Protein AF-A0A537TR94-F1 (afdb_monomer_lite)

Structure (mmCIF, N/CA/C/O backbone):
data_AF-A0A537TR94-F1
#
_entry.id   AF-A0A537TR94-F1
#
loop_
_atom_site.group_PDB
_atom_site.id
_atom_site.type_symbol
_atom_site.label_atom_id
_atom_site.label_alt_id
_atom_site.label_comp_id
_atom_site.label_asym_id
_atom_site.label_entity_id
_atom_site.label_seq_id
_atom_site.pdbx_PDB_ins_code
_atom_site.Cartn_x
_atom_site.Cartn_y
_atom_site.Cartn_z
_atom_site.occupancy
_atom_site.B_iso_or_equiv
_atom_site.auth_seq_id
_atom_site.auth_comp_id
_atom_site.auth_asym_id
_atom_site.auth_atom_id
_atom_site.pdbx_PDB_model_num
ATOM 1 N N . ARG A 1 1 ? 14.494 0.602 -2.941 1.00 52.34 1 ARG A N 1
ATOM 2 C CA . ARG A 1 1 ? 13.799 1.918 -2.878 1.00 52.34 1 ARG A CA 1
ATOM 3 C C . ARG A 1 1 ? 12.463 1.840 -2.118 1.00 52.34 1 ARG A C 1
ATOM 5 O O . ARG A 1 1 ? 12.118 2.825 -1.480 1.00 52.34 1 ARG A O 1
ATOM 12 N N . LEU A 1 2 ? 11.783 0.679 -2.065 1.00 54.50 2 LEU A N 1
ATOM 13 C CA . LEU A 1 2 ? 10.544 0.483 -1.286 1.00 54.50 2 LEU A CA 1
ATOM 14 C C . LEU A 1 2 ? 10.700 0.684 0.233 1.00 54.50 2 LEU A C 1
ATOM 16 O O . LEU A 1 2 ? 9.889 1.368 0.846 1.00 54.50 2 LEU A O 1
ATOM 20 N N . MET A 1 3 ? 11.783 0.164 0.829 1.00 58.91 3 MET A N 1
ATOM 21 C CA . MET A 1 3 ? 12.029 0.286 2.277 1.00 58.91 3 MET A CA 1
ATOM 22 C C . MET A 1 3 ? 12.270 1.726 2.766 1.00 58.91 3 MET A C 1
ATOM 24 O O . MET A 1 3 ? 12.132 1.997 3.956 1.00 58.91 3 MET A O 1
ATOM 28 N N . LEU A 1 4 ? 12.593 2.653 1.856 1.00 54.34 4 LEU A N 1
ATOM 29 C CA . LEU A 1 4 ? 12.599 4.092 2.134 1.00 54.34 4 LEU A CA 1
ATOM 30 C C . LEU A 1 4 ? 11.232 4.709 1.809 1.00 54.34 4 LEU A C 1
ATOM 32 O O . LEU A 1 4 ? 10.723 5.464 2.622 1.00 54.34 4 LEU A O 1
ATOM 36 N N . GLY A 1 5 ? 10.609 4.331 0.684 1.00 55.03 5 GLY A N 1
ATOM 37 C CA . GLY A 1 5 ? 9.344 4.896 0.195 1.00 55.03 5 GLY A CA 1
ATOM 38 C C . GLY A 1 5 ? 8.110 4.640 1.067 1.00 55.03 5 GLY A C 1
ATOM 39 O O . GLY A 1 5 ? 7.256 5.510 1.162 1.00 55.03 5 GLY A O 1
ATOM 40 N N . LEU A 1 6 ? 8.024 3.501 1.762 1.00 59.75 6 LEU A N 1
ATOM 41 C CA . LEU A 1 6 ? 6.901 3.218 2.673 1.00 59.75 6 LEU A CA 1
ATOM 42 C C . LEU A 1 6 ? 7.069 3.834 4.071 1.00 59.75 6 LEU A C 1
ATOM 44 O O . LEU A 1 6 ? 6.128 3.822 4.860 1.00 59.75 6 LEU A O 1
ATOM 48 N N . ARG A 1 7 ? 8.234 4.421 4.382 1.00 64.88 7 ARG A N 1
ATOM 49 C CA . ARG A 1 7 ? 8.424 5.238 5.594 1.00 64.88 7 ARG A CA 1
ATOM 50 C C . ARG A 1 7 ? 8.036 6.705 5.399 1.00 64.88 7 ARG A C 1
ATOM 52 O O . ARG A 1 7 ? 8.051 7.439 6.379 1.00 64.88 7 ARG A O 1
ATOM 59 N N . LEU A 1 8 ? 7.723 7.136 4.177 1.00 55.25 8 LEU A N 1
ATOM 60 C CA . LEU A 1 8 ? 7.521 8.548 3.872 1.00 55.25 8 LEU A CA 1
ATOM 61 C C . LEU A 1 8 ? 6.072 8.954 4.133 1.00 55.25 8 LEU A C 1
ATOM 63 O O . LEU A 1 8 ? 5.127 8.248 3.785 1.00 55.25 8 LEU A O 1
ATOM 67 N N . ASP A 1 9 ? 5.903 10.133 4.718 1.00 61.78 9 ASP A N 1
ATOM 68 C CA . ASP A 1 9 ? 4.612 10.797 4.907 1.00 61.78 9 ASP A CA 1
ATOM 69 C C . ASP A 1 9 ? 3.907 11.150 3.575 1.00 61.78 9 ASP A C 1
ATOM 71 O O . ASP A 1 9 ? 2.785 11.661 3.577 1.00 61.78 9 ASP A O 1
ATOM 75 N N . GLU A 1 10 ? 4.533 10.827 2.438 1.00 70.88 10 GLU A N 1
ATOM 76 C CA . GLU A 1 10 ? 4.099 11.136 1.079 1.00 70.88 10 GLU A CA 1
ATOM 77 C C . GLU A 1 10 ? 3.736 9.868 0.275 1.00 70.88 10 GLU A C 1
ATOM 79 O O . GLU A 1 10 ? 4.328 8.805 0.480 1.00 70.88 10 GLU A O 1
ATOM 84 N N . PRO A 1 11 ? 2.760 9.939 -0.652 1.00 81.88 11 PRO A N 1
ATOM 85 C CA . PRO A 1 11 ? 2.395 8.810 -1.506 1.00 81.88 11 PRO A CA 1
ATOM 86 C C . PRO A 1 11 ? 3.518 8.410 -2.471 1.00 81.88 11 PRO A C 1
ATOM 88 O O . PRO A 1 11 ? 4.032 9.243 -3.214 1.00 8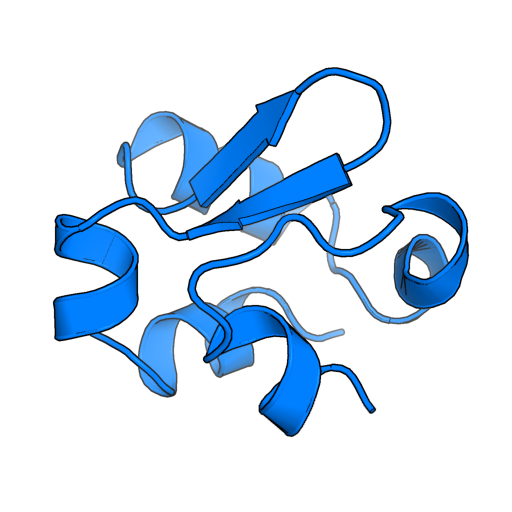1.88 11 PRO A O 1
ATOM 91 N N . LEU A 1 12 ? 3.829 7.115 -2.534 1.00 85.25 12 LEU A N 1
ATOM 92 C CA . LEU A 1 12 ? 4.761 6.551 -3.507 1.00 85.25 12 LEU A CA 1
ATOM 93 C C . LEU A 1 12 ? 3.998 6.119 -4.766 1.00 85.25 12 LEU A C 1
ATOM 95 O O . LEU A 1 12 ? 3.039 5.362 -4.618 1.00 85.25 12 LEU A O 1
ATOM 99 N N . PRO A 1 13 ? 4.384 6.525 -5.988 1.00 89.12 13 PRO A N 1
ATOM 100 C CA . PRO A 1 13 ? 3.731 6.037 -7.199 1.00 89.12 13 PRO A CA 1
ATOM 101 C C . PRO A 1 13 ? 3.735 4.505 -7.238 1.00 89.12 13 PRO A C 1
ATOM 103 O O . PRO A 1 13 ? 4.787 3.873 -7.195 1.00 89.12 13 PRO A O 1
ATOM 106 N N . PHE A 1 14 ? 2.552 3.895 -7.300 1.00 87.38 14 PHE A N 1
ATOM 107 C CA . PHE A 1 14 ? 2.416 2.440 -7.249 1.00 87.38 14 PHE A CA 1
ATOM 108 C C . PHE A 1 14 ? 3.060 1.775 -8.469 1.00 87.38 14 PHE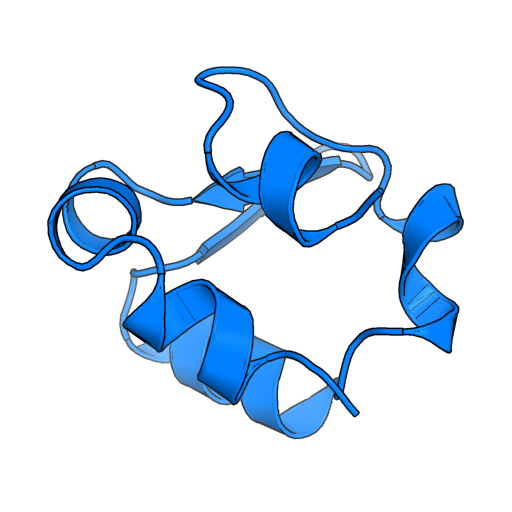 A C 1
ATOM 110 O O . PHE A 1 14 ? 3.678 0.724 -8.343 1.00 87.38 14 PHE A O 1
ATOM 117 N N . ALA A 1 15 ? 2.989 2.428 -9.633 1.00 88.75 15 ALA A N 1
ATOM 118 C CA . ALA A 1 15 ? 3.620 1.955 -10.863 1.00 88.75 15 ALA A CA 1
ATOM 119 C C . ALA A 1 15 ? 5.136 1.731 -10.713 1.00 88.75 15 ALA A C 1
ATOM 121 O O . ALA A 1 15 ? 5.666 0.786 -11.290 1.00 88.75 15 ALA A O 1
ATOM 122 N N . ASP A 1 16 ? 5.815 2.531 -9.887 1.00 87.25 16 ASP A N 1
ATOM 123 C CA . ASP A 1 16 ? 7.265 2.428 -9.676 1.00 87.25 16 ASP A CA 1
ATOM 124 C C . ASP A 1 16 ? 7.655 1.213 -8.822 1.00 87.25 16 ASP A C 1
ATOM 126 O O . ASP A 1 16 ? 8.836 0.873 -8.716 1.00 87.25 16 ASP A O 1
ATOM 130 N N . VAL A 1 17 ? 6.679 0.586 -8.159 1.00 86.12 17 VAL A N 1
ATOM 131 C CA . VAL A 1 17 ? 6.915 -0.459 -7.158 1.00 86.12 17 VAL A CA 1
ATOM 132 C C . VAL A 1 17 ? 6.061 -1.703 -7.315 1.00 86.12 17 VAL A C 1
ATOM 134 O O . VAL A 1 17 ? 6.285 -2.664 -6.587 1.00 86.12 17 VAL A O 1
ATOM 137 N N . ALA A 1 18 ? 5.136 -1.719 -8.272 1.00 88.00 18 ALA A N 1
ATOM 138 C CA . ALA A 1 18 ? 4.216 -2.828 -8.498 1.00 88.00 18 ALA A CA 1
ATOM 139 C C . ALA A 1 18 ? 4.942 -4.176 -8.647 1.00 88.00 18 ALA A C 1
ATOM 141 O O . ALA A 1 18 ? 4.491 -5.179 -8.115 1.00 88.00 18 ALA A O 1
ATOM 142 N N . SER A 1 19 ? 6.114 -4.200 -9.291 1.00 89.38 19 SER A N 1
ATOM 143 C CA . SER A 1 19 ? 6.898 -5.431 -9.469 1.00 89.38 19 SER A CA 1
ATOM 144 C C . SER A 1 19 ? 7.553 -5.965 -8.189 1.00 89.38 19 SER A C 1
ATOM 146 O O . SER A 1 19 ? 8.053 -7.082 -8.192 1.00 89.38 19 SER A O 1
ATOM 148 N N . ALA A 1 20 ? 7.632 -5.153 -7.134 1.00 87.31 20 ALA A N 1
ATOM 149 C CA . ALA A 1 20 ? 8.223 -5.512 -5.845 1.00 87.31 20 ALA A CA 1
ATOM 150 C C . ALA A 1 20 ? 7.160 -5.732 -4.756 1.00 87.31 20 ALA A C 1
ATOM 152 O O . ALA A 1 20 ? 7.510 -5.947 -3.598 1.00 87.31 20 ALA A O 1
ATOM 153 N N . VAL A 1 21 ? 5.879 -5.611 -5.109 1.00 88.94 21 VAL A N 1
ATOM 154 C CA . VAL A 1 21 ? 4.750 -5.717 -4.190 1.00 88.94 21 VAL A CA 1
ATOM 155 C C . VAL A 1 21 ? 4.026 -7.035 -4.439 1.00 88.94 21 VAL A C 1
ATOM 157 O O . VAL A 1 21 ? 3.592 -7.309 -5.554 1.00 88.94 21 VAL A O 1
ATOM 160 N N . ASP A 1 22 ? 3.845 -7.825 -3.384 1.00 92.25 22 ASP A N 1
ATOM 161 C CA . ASP A 1 22 ? 2.856 -8.896 -3.375 1.00 92.25 22 ASP A CA 1
ATOM 162 C C . ASP A 1 22 ? 1.456 -8.262 -3.292 1.00 92.25 22 ASP A C 1
ATOM 164 O O . ASP A 1 22 ? 1.044 -7.706 -2.269 1.00 92.25 22 ASP A O 1
ATOM 168 N N . GLU A 1 23 ? 0.713 -8.340 -4.398 1.00 92.00 23 GLU A N 1
ATOM 169 C CA . GLU A 1 23 ? -0.631 -7.774 -4.542 1.00 92.00 23 GLU A CA 1
ATOM 170 C C . GLU A 1 23 ? -1.630 -8.371 -3.531 1.00 92.00 23 GLU A C 1
ATOM 172 O O . GLU A 1 23 ? -2.510 -7.671 -3.021 1.00 92.00 23 GLU A O 1
ATOM 177 N N . ALA A 1 24 ? -1.488 -9.660 -3.204 1.00 94.44 24 ALA A N 1
ATOM 178 C CA . ALA A 1 24 ? -2.349 -10.335 -2.242 1.00 94.44 24 ALA A CA 1
ATOM 179 C C . ALA A 1 24 ? -2.015 -9.900 -0.812 1.00 94.44 24 ALA A C 1
ATOM 181 O O . ALA A 1 24 ? -2.926 -9.687 -0.005 1.00 94.44 24 ALA A O 1
ATOM 182 N N . ALA A 1 25 ? -0.731 -9.738 -0.489 1.00 93.50 25 ALA A N 1
ATOM 183 C CA . ALA A 1 25 ? -0.311 -9.173 0.789 1.00 93.50 25 ALA A CA 1
ATOM 184 C C . ALA A 1 25 ? -0.777 -7.723 0.948 1.00 93.50 25 ALA A C 1
ATOM 186 O O . ALA A 1 25 ? -1.361 -7.371 1.978 1.00 93.50 25 ALA A O 1
ATOM 187 N N . LEU A 1 26 ? -0.630 -6.906 -0.098 1.00 92.62 26 LEU A N 1
ATOM 188 C CA . LEU A 1 26 ? -1.127 -5.535 -0.107 1.00 92.62 26 LEU A CA 1
ATOM 189 C C . LEU A 1 26 ? -2.638 -5.482 0.164 1.00 92.62 26 LEU A C 1
ATOM 191 O O . LEU A 1 26 ? -3.064 -4.724 1.034 1.00 92.62 26 LEU A O 1
ATOM 195 N N . ALA A 1 27 ? -3.444 -6.319 -0.496 1.00 94.50 27 ALA A N 1
ATOM 196 C CA . ALA A 1 27 ? -4.894 -6.360 -0.284 1.00 94.50 27 ALA A CA 1
ATOM 197 C C . ALA A 1 27 ? -5.286 -6.694 1.173 1.00 94.50 27 ALA A C 1
ATOM 199 O O . ALA A 1 27 ? -6.231 -6.112 1.724 1.00 94.50 27 ALA A O 1
ATOM 200 N N . ARG A 1 28 ? -4.540 -7.591 1.838 1.00 95.19 28 ARG A N 1
ATOM 201 C CA . ARG A 1 28 ? -4.735 -7.890 3.271 1.00 95.19 28 ARG A CA 1
ATOM 202 C C . ARG A 1 28 ? -4.424 -6.671 4.137 1.00 95.19 28 ARG A C 1
ATOM 204 O O . ARG A 1 28 ? -5.224 -6.302 4.994 1.00 95.19 28 ARG A O 1
ATOM 211 N N . ILE A 1 29 ? -3.290 -6.019 3.895 1.00 93.62 29 ILE A N 1
ATOM 212 C CA . ILE A 1 29 ? -2.854 -4.830 4.639 1.00 93.62 29 ILE A CA 1
ATOM 213 C C . ILE A 1 29 ? -3.805 -3.637 4.421 1.00 93.62 29 ILE A C 1
ATOM 215 O O . ILE A 1 29 ? -4.072 -2.889 5.367 1.00 93.62 29 ILE A O 1
ATOM 219 N N . GLU A 1 30 ? -4.357 -3.470 3.216 1.00 94.31 30 GLU A N 1
ATOM 220 C CA . GLU A 1 30 ? -5.406 -2.482 2.924 1.00 94.31 30 GLU A CA 1
ATOM 221 C C . GLU A 1 30 ? -6.679 -2.771 3.736 1.00 94.31 30 GLU A C 1
ATOM 223 O O . GLU A 1 30 ? -7.220 -1.868 4.376 1.00 94.31 30 GLU A O 1
ATOM 228 N N . THR A 1 31 ? -7.104 -4.038 3.803 1.00 96.38 31 THR A N 1
ATOM 229 C CA . THR A 1 31 ? -8.266 -4.472 4.603 1.00 96.38 31 THR A CA 1
ATOM 230 C C . THR A 1 31 ? -8.063 -4.224 6.101 1.00 96.38 31 THR A C 1
ATOM 232 O O . THR A 1 31 ? -8.991 -3.821 6.800 1.00 96.38 31 THR A O 1
ATOM 235 N N . LEU A 1 32 ? -6.835 -4.394 6.600 1.00 94.88 32 LEU A N 1
ATOM 236 C CA . LEU A 1 32 ? -6.458 -4.087 7.986 1.00 94.88 32 LEU A CA 1
ATOM 237 C C . LEU A 1 32 ? -6.328 -2.576 8.265 1.00 94.88 32 LEU A C 1
ATOM 239 O O . LEU A 1 32 ? -6.046 -2.175 9.397 1.00 94.88 32 LEU A O 1
ATOM 243 N N . GLY A 1 33 ? -6.513 -1.721 7.254 1.00 94.38 33 GLY A N 1
ATOM 244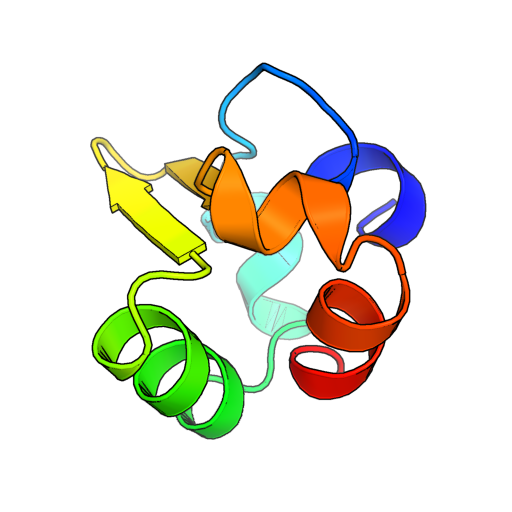 C CA . GLY A 1 33 ? -6.419 -0.269 7.385 1.00 94.38 33 GLY A CA 1
ATOM 245 C C . GLY A 1 33 ? -4.996 0.226 7.649 1.00 94.38 33 GLY A C 1
ATOM 246 O O . GLY A 1 33 ? -4.806 1.275 8.274 1.00 94.38 33 GLY A O 1
ATOM 247 N N . LEU A 1 34 ? -3.985 -0.525 7.210 1.00 92.00 34 LEU A N 1
ATOM 248 C CA . LEU A 1 34 ? -2.568 -0.224 7.433 1.00 92.00 34 LEU A CA 1
ATOM 249 C C . LEU A 1 34 ? -1.917 0.456 6.219 1.00 92.00 34 LEU A C 1
ATOM 251 O O . LEU A 1 34 ? -1.023 1.285 6.385 1.00 92.00 34 LEU A O 1
ATOM 255 N N . ALA A 1 35 ? -2.416 0.191 5.015 1.00 91.38 35 ALA A N 1
ATOM 256 C CA . ALA A 1 35 ? -2.019 0.867 3.784 1.00 91.38 35 ALA A CA 1
ATOM 257 C C . ALA A 1 35 ? -3.254 1.297 2.987 1.00 91.38 35 ALA A C 1
ATOM 259 O O . ALA A 1 35 ? -4.366 0.845 3.254 1.00 91.38 35 ALA A O 1
ATOM 260 N N . LYS A 1 36 ? -3.064 2.200 2.026 1.00 91.75 36 LYS A N 1
ATOM 261 C CA . LYS A 1 36 ? -4.102 2.563 1.058 1.00 91.75 36 LYS A CA 1
ATOM 262 C C . LYS A 1 36 ? -3.494 2.982 -0.272 1.00 91.75 36 LYS A C 1
ATOM 264 O O . LYS A 1 36 ? -2.486 3.697 -0.295 1.00 91.75 36 LYS A O 1
ATOM 269 N N . ARG A 1 37 ? -4.175 2.639 -1.363 1.00 90.06 37 ARG A N 1
ATOM 270 C CA . ARG A 1 37 ? -3.969 3.251 -2.678 1.00 90.06 37 ARG A CA 1
ATOM 271 C C . ARG A 1 37 ? -4.882 4.463 -2.878 1.00 90.06 37 ARG A C 1
ATOM 273 O O . ARG A 1 37 ? -6.085 4.401 -2.638 1.00 90.06 37 ARG A O 1
ATOM 280 N N . ARG A 1 38 ? -4.323 5.592 -3.321 1.00 85.81 38 ARG A N 1
ATOM 281 C CA . ARG A 1 38 ? -5.084 6.793 -3.709 1.00 85.81 38 ARG A CA 1
ATOM 282 C C . ARG A 1 38 ? -4.352 7.556 -4.806 1.00 85.81 38 ARG A C 1
ATOM 284 O O . ARG A 1 38 ? -3.181 7.877 -4.648 1.00 85.81 38 ARG A O 1
ATOM 291 N N . GLY A 1 39 ? -5.058 7.886 -5.890 1.00 84.44 39 GLY A N 1
ATOM 292 C CA . GLY A 1 39 ? -4.507 8.705 -6.979 1.00 84.44 39 GLY A CA 1
ATOM 293 C C . GLY A 1 39 ? -3.270 8.093 -7.642 1.00 84.44 39 GLY A C 1
ATOM 294 O O . GLY A 1 39 ? -2.347 8.819 -7.983 1.00 84.44 39 GLY A O 1
ATOM 295 N N . GLY A 1 40 ? -3.211 6.76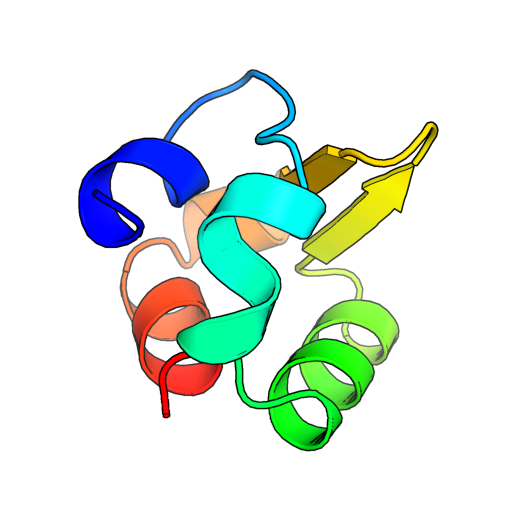1 -7.743 1.00 86.44 40 GLY A N 1
ATOM 296 C CA . GLY A 1 40 ? -2.044 6.041 -8.267 1.00 86.44 40 GLY A CA 1
ATOM 297 C C . GLY A 1 40 ? -0.869 5.926 -7.291 1.00 86.44 40 GLY A C 1
ATOM 298 O O . GLY A 1 40 ? 0.116 5.276 -7.622 1.00 86.44 40 GLY A O 1
ATOM 299 N N . GLY A 1 41 ? -0.967 6.509 -6.093 1.00 88.12 41 GLY A N 1
ATOM 300 C CA . GLY A 1 41 ? 0.035 6.389 -5.039 1.00 88.12 41 GLY A CA 1
ATOM 301 C C . GLY A 1 41 ? -0.340 5.355 -3.977 1.00 88.12 41 GLY A C 1
ATOM 302 O O . GLY A 1 41 ? -1.514 5.199 -3.639 1.00 88.12 41 GLY A O 1
ATOM 303 N N . LEU A 1 42 ? 0.663 4.687 -3.420 1.00 88.56 42 LEU A N 1
ATOM 304 C CA . LEU A 1 42 ? 0.593 3.833 -2.242 1.00 88.56 42 LEU A CA 1
ATOM 305 C C . LEU A 1 42 ? 1.128 4.606 -1.030 1.00 88.56 42 LEU A C 1
ATOM 307 O O . LEU A 1 42 ? 2.193 5.217 -1.091 1.00 88.56 42 LEU A O 1
ATOM 311 N N . THR A 1 43 ? 0.398 4.590 0.083 1.00 89.25 43 THR A N 1
ATOM 312 C CA . THR A 1 43 ? 0.828 5.231 1.335 1.00 89.25 43 THR A CA 1
ATOM 313 C C . THR A 1 43 ? 0.423 4.394 2.544 1.00 89.25 43 THR A C 1
ATOM 315 O O . THR A 1 43 ? -0.618 3.728 2.530 1.00 89.25 43 THR A O 1
ATOM 318 N N . LEU A 1 44 ? 1.221 4.447 3.611 1.00 87.94 44 LEU A N 1
ATOM 319 C CA . LEU A 1 44 ? 0.844 3.870 4.898 1.00 87.94 44 LEU A CA 1
ATOM 320 C C . LEU A 1 44 ? -0.110 4.802 5.647 1.00 87.94 44 LEU A C 1
ATOM 322 O O . LEU A 1 44 ? 0.045 6.026 5.659 1.00 87.94 44 LEU A O 1
ATOM 326 N N . THR A 1 45 ? -1.090 4.222 6.334 1.00 90.25 45 THR A N 1
ATOM 327 C CA . THR A 1 45 ? -1.913 4.966 7.295 1.00 90.25 45 THR A CA 1
ATOM 328 C C . THR A 1 45 ? -1.086 5.306 8.541 1.00 90.25 45 THR A C 1
ATOM 330 O O . THR A 1 45 ? -0.012 4.734 8.736 1.00 90.25 45 THR A O 1
ATOM 333 N N . PRO A 1 46 ? -1.561 6.187 9.442 1.00 89.88 46 PRO A N 1
ATOM 334 C CA . PRO A 1 46 ? -0.869 6.421 10.710 1.00 89.88 46 PRO A CA 1
ATOM 335 C C . PRO A 1 46 ? -0.602 5.129 11.504 1.00 89.88 46 PRO A C 1
ATOM 337 O O . PRO A 1 46 ? 0.482 4.963 12.057 1.00 89.88 46 PRO A O 1
ATOM 340 N N . ARG A 1 47 ? -1.546 4.172 11.493 1.00 89.94 47 ARG A N 1
ATOM 341 C CA . ARG A 1 47 ? -1.368 2.846 12.115 1.00 89.94 47 ARG A CA 1
ATOM 342 C C . ARG A 1 47 ? -0.316 2.010 11.390 1.00 89.94 47 ARG A C 1
ATOM 344 O O . ARG A 1 47 ? 0.538 1.424 12.044 1.0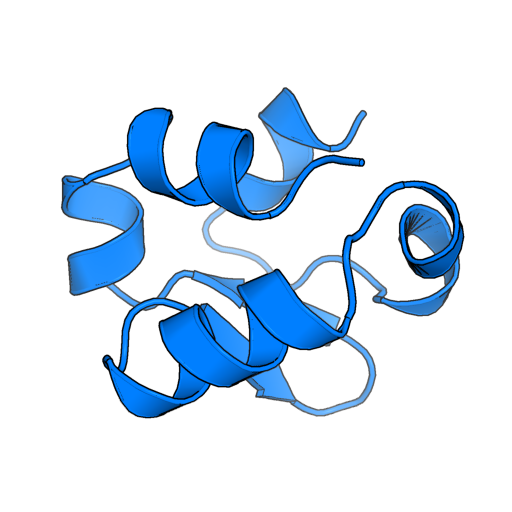0 89.94 47 ARG A O 1
ATOM 351 N N . GLY A 1 48 ? -0.348 1.984 10.057 1.00 89.75 48 GLY A N 1
ATOM 352 C CA . GLY A 1 48 ? 0.671 1.297 9.263 1.00 89.75 48 GLY A CA 1
ATOM 353 C C . GLY A 1 48 ? 2.073 1.848 9.513 1.00 89.75 48 GLY A C 1
ATOM 354 O O . GLY A 1 48 ? 3.002 1.075 9.715 1.00 89.75 48 GLY A O 1
ATOM 355 N N . ARG A 1 49 ? 2.220 3.178 9.596 1.00 86.19 49 ARG A N 1
ATOM 356 C CA . ARG A 1 49 ? 3.501 3.836 9.907 1.00 86.19 49 ARG A CA 1
ATOM 357 C C . ARG A 1 49 ? 4.008 3.512 11.306 1.00 86.19 49 ARG A C 1
ATOM 359 O O . ARG A 1 49 ? 5.204 3.300 11.468 1.00 86.19 49 ARG A O 1
ATOM 366 N N . PHE A 1 50 ? 3.111 3.438 12.290 1.00 85.56 50 PHE A N 1
ATOM 367 C CA . PHE A 1 50 ? 3.466 3.039 13.652 1.00 85.56 50 PHE A CA 1
ATOM 368 C C . PHE A 1 50 ? 4.043 1.616 13.703 1.00 85.56 50 PHE A C 1
ATOM 370 O O . PHE A 1 50 ? 5.032 1.378 14.389 1.00 85.56 50 PHE A O 1
ATOM 377 N N . LEU A 1 51 ? 3.468 0.687 12.933 1.00 83.81 51 LEU A N 1
ATOM 378 C CA . LEU A 1 51 ? 3.982 -0.682 12.794 1.00 83.81 51 LEU A CA 1
ATOM 379 C C . LEU A 1 51 ? 5.220 -0.765 11.877 1.00 83.81 51 LEU A C 1
ATOM 381 O O . LEU A 1 51 ? 6.017 -1.700 11.970 1.00 83.81 51 LEU A O 1
ATOM 385 N N . GLY A 1 52 ? 5.407 0.234 11.015 1.00 78.50 52 GLY A N 1
ATOM 386 C CA . GLY A 1 52 ? 6.654 0.533 10.324 1.00 78.50 52 GLY A CA 1
ATOM 387 C C . GLY A 1 52 ? 7.161 -0.602 9.435 1.00 78.50 52 GLY A C 1
ATOM 388 O O . GLY A 1 52 ? 6.481 -1.062 8.517 1.00 78.50 52 GLY A O 1
ATOM 389 N N . GLY A 1 53 ? 8.402 -1.027 9.688 1.00 76.25 53 GLY A N 1
ATOM 390 C CA . GLY A 1 53 ? 9.132 -1.965 8.831 1.00 76.25 53 GLY A CA 1
ATOM 391 C C . GLY A 1 53 ? 8.473 -3.338 8.684 1.00 76.25 53 GLY A C 1
ATOM 392 O O . GLY A 1 53 ? 8.612 -3.939 7.625 1.00 76.25 53 GLY A O 1
ATOM 393 N N . ALA A 1 54 ? 7.709 -3.803 9.679 1.00 79.69 54 ALA A N 1
ATOM 394 C CA . ALA A 1 54 ? 7.013 -5.090 9.613 1.00 79.69 54 ALA A CA 1
ATOM 395 C C . ALA A 1 54 ? 5.922 -5.098 8.530 1.00 79.69 54 ALA A C 1
ATOM 397 O O . ALA A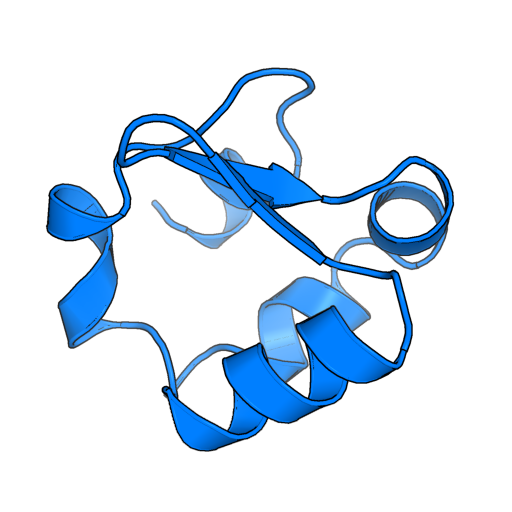 1 54 ? 5.809 -6.051 7.768 1.00 79.69 54 ALA A O 1
ATOM 398 N N . VAL A 1 55 ? 5.177 -3.996 8.401 1.00 83.19 55 VAL A N 1
ATOM 399 C CA . VAL A 1 55 ? 4.155 -3.838 7.353 1.00 83.19 55 VAL A CA 1
ATOM 400 C C . VAL A 1 55 ? 4.801 -3.774 5.974 1.00 83.19 55 VAL A C 1
ATOM 402 O O . VAL A 1 55 ? 4.291 -4.345 5.023 1.00 83.19 55 VAL A O 1
ATOM 405 N N . THR A 1 56 ? 5.946 -3.100 5.862 1.00 81.94 56 THR A N 1
ATOM 406 C CA . THR A 1 56 ? 6.687 -3.039 4.594 1.00 81.94 56 THR A CA 1
ATOM 407 C C . THR A 1 56 ? 7.264 -4.399 4.205 1.00 81.94 56 THR A C 1
ATOM 409 O O . THR A 1 56 ? 7.236 -4.741 3.031 1.00 81.94 56 THR A O 1
ATOM 412 N N . ALA A 1 57 ? 7.767 -5.170 5.172 1.00 84.12 57 ALA A N 1
ATOM 413 C CA . ALA A 1 57 ? 8.299 -6.509 4.937 1.00 84.12 57 ALA A CA 1
ATOM 414 C C . ALA A 1 57 ? 7.220 -7.493 4.468 1.00 84.12 57 ALA A C 1
ATOM 416 O O . ALA A 1 57 ? 7.473 -8.254 3.548 1.00 84.12 57 ALA A O 1
ATOM 417 N N . GLU A 1 58 ? 6.021 -7.433 5.050 1.00 86.44 58 GLU A N 1
ATOM 418 C CA . GLU A 1 58 ? 4.891 -8.297 4.674 1.00 86.44 58 GLU A CA 1
ATOM 419 C C . GLU A 1 58 ? 4.419 -8.079 3.227 1.00 86.44 58 GLU A C 1
ATOM 421 O O . GLU A 1 58 ? 3.923 -9.005 2.601 1.00 86.44 58 GLU A O 1
ATOM 426 N N . ILE A 1 59 ? 4.543 -6.859 2.693 1.00 86.81 59 ILE A N 1
ATOM 427 C CA . ILE A 1 59 ? 4.062 -6.510 1.343 1.00 86.81 59 ILE A CA 1
ATOM 428 C C . ILE A 1 59 ? 5.116 -6.811 0.263 1.00 86.81 59 ILE A C 1
ATOM 430 O O . ILE A 1 59 ? 4.808 -6.773 -0.926 1.00 86.81 59 ILE A O 1
ATOM 434 N N . LEU A 1 60 ? 6.365 -7.069 0.651 1.00 84.69 60 LEU A N 1
ATOM 435 C CA . LEU A 1 60 ? 7.442 -7.367 -0.288 1.00 84.69 60 LEU A CA 1
ATOM 436 C C . LEU A 1 60 ? 7.330 -8.805 -0.813 1.00 84.69 60 LEU A C 1
ATOM 438 O O . LEU A 1 60 ? 7.101 -9.727 -0.033 1.00 84.69 60 LEU A O 1
ATOM 442 N N . ALA A 1 61 ? 7.533 -8.963 -2.124 1.00 74.69 61 ALA A N 1
ATOM 443 C CA . ALA A 1 61 ? 7.693 -10.255 -2.797 1.00 74.69 61 ALA A CA 1
ATOM 444 C C . ALA A 1 61 ? 9.162 -10.713 -2.832 1.00 74.69 61 ALA A C 1
ATOM 446 O O . ALA A 1 61 ? 10.058 -9.834 -2.899 1.00 74.69 61 ALA A O 1
#

Secondary structure (DSSP, 8-state):
-HHHHTTSSSPEEGGGTGGGB-HHHHHHHHHTTSEEEETTEEEE-HHHHHHTHHHHHHHB-

pLDDT: mean 83.32, std 11.94, range [52.34, 96.38]

Sequence (61 aa):
RLMLGLRLDEPLPFADVASAVDEAALARIETLGLAKRRGGGLTLTPRGRFLGGAVTAEILA

Foldseek 3Di:
DLLVQQLDPDFDQCVVCVVFFDPVLVVVCVVVQQWDDDPNTIYGDPNVNVVRPVSSVSGTD

Radius of gyration: 9.88 Å; chains: 1; bounding box: 22×22×24 Å